Protein AF-A0A534WL06-F1 (afdb_monomer_lite)

Structure (mmCIF, N/CA/C/O backbone):
data_AF-A0A534WL06-F1
#
_entry.id   AF-A0A534WL06-F1
#
loop_
_atom_site.group_PDB
_atom_site.id
_atom_site.type_symbol
_atom_site.label_atom_id
_atom_site.label_alt_id
_atom_site.label_comp_id
_atom_site.label_asym_id
_atom_site.label_entity_id
_atom_site.label_seq_id
_atom_site.pdbx_PDB_ins_code
_atom_site.Cartn_x
_atom_site.Cartn_y
_atom_site.Cartn_z
_atom_site.occupancy
_atom_site.B_iso_or_equiv
_atom_site.auth_seq_id
_atom_site.auth_comp_id
_atom_site.auth_asym_id
_atom_site.auth_atom_id
_atom_site.pdbx_PDB_model_num
ATOM 1 N N . MET A 1 1 ? 38.403 -18.644 -13.022 1.00 64.75 1 MET A N 1
ATOM 2 C CA . MET A 1 1 ? 36.922 -18.558 -13.072 1.00 64.75 1 MET A CA 1
ATOM 3 C C . MET A 1 1 ? 36.480 -19.440 -14.233 1.00 64.75 1 MET A C 1
ATOM 5 O O . MET A 1 1 ? 37.267 -19.556 -15.158 1.00 64.75 1 MET A O 1
ATOM 9 N N . LYS A 1 2 ? 35.336 -20.133 -14.184 1.00 84.38 2 LYS A N 1
ATOM 10 C CA . LYS A 1 2 ? 34.900 -20.956 -15.331 1.00 84.38 2 LYS A CA 1
ATOM 11 C C . LYS A 1 2 ? 34.473 -20.021 -16.467 1.00 84.38 2 LYS A C 1
ATOM 13 O O . LYS A 1 2 ? 33.622 -19.168 -16.218 1.00 84.38 2 LYS A O 1
ATOM 18 N N . ASP A 1 3 ? 35.049 -20.169 -17.655 1.00 91.31 3 ASP A N 1
ATOM 19 C CA . ASP A 1 3 ? 34.783 -19.282 -18.800 1.00 91.31 3 ASP A CA 1
ATOM 20 C C . ASP A 1 3 ? 33.294 -19.258 -19.179 1.00 91.31 3 ASP A C 1
ATOM 22 O O . ASP A 1 3 ? 32.740 -18.199 -19.475 1.00 91.31 3 ASP A O 1
ATOM 26 N N . ASP A 1 4 ? 32.610 -20.392 -19.025 1.00 93.31 4 ASP A N 1
ATOM 27 C CA . ASP A 1 4 ? 31.168 -20.517 -19.259 1.00 93.31 4 ASP A CA 1
ATOM 28 C C . ASP A 1 4 ? 30.337 -19.608 -18.343 1.00 93.31 4 ASP A C 1
ATOM 30 O O . ASP A 1 4 ? 29.406 -18.939 -18.790 1.00 93.31 4 ASP A O 1
ATOM 34 N N . LEU A 1 5 ? 30.704 -19.523 -17.058 1.00 93.56 5 LEU A N 1
ATOM 35 C CA . LEU A 1 5 ? 30.004 -18.667 -16.096 1.00 93.56 5 LEU A CA 1
ATOM 36 C C . LEU A 1 5 ? 30.194 -17.188 -16.448 1.00 93.56 5 LEU A C 1
ATOM 38 O O . LEU A 1 5 ? 29.272 -16.386 -16.314 1.00 93.56 5 LEU A O 1
ATOM 42 N N . PHE A 1 6 ? 31.392 -16.816 -16.902 1.00 95.25 6 PHE A N 1
ATOM 43 C CA . PHE A 1 6 ? 31.659 -15.451 -17.342 1.00 95.25 6 PHE A CA 1
ATOM 44 C C . PHE A 1 6 ? 30.823 -15.090 -18.577 1.00 95.25 6 PHE A C 1
ATOM 46 O O . PHE A 1 6 ? 30.230 -14.009 -18.620 1.00 95.25 6 PHE A O 1
ATOM 53 N N . ALA A 1 7 ? 30.721 -16.004 -19.546 1.00 96.50 7 ALA A N 1
ATOM 54 C CA . ALA A 1 7 ? 29.898 -15.816 -20.734 1.00 96.50 7 ALA A CA 1
ATOM 55 C C . ALA A 1 7 ? 28.407 -15.645 -20.386 1.00 96.50 7 ALA A C 1
ATOM 57 O O . ALA A 1 7 ? 27.763 -14.723 -20.891 1.00 96.50 7 ALA A O 1
ATOM 58 N N . GLU A 1 8 ? 27.872 -16.465 -19.476 1.00 96.12 8 GLU A N 1
ATOM 59 C CA . GLU A 1 8 ? 26.478 -16.381 -19.018 1.00 96.12 8 GLU A CA 1
ATOM 60 C C . GLU A 1 8 ? 26.173 -15.052 -18.302 1.00 96.12 8 GLU A C 1
ATOM 62 O O . GLU A 1 8 ? 25.141 -14.410 -18.542 1.00 96.12 8 GLU A O 1
ATOM 67 N N . LEU A 1 9 ? 27.095 -14.593 -17.452 1.00 95.88 9 LEU A N 1
ATOM 68 C CA . LEU A 1 9 ? 26.965 -13.315 -16.755 1.00 95.88 9 LEU A CA 1
ATOM 69 C C . LEU A 1 9 ? 27.022 -12.132 -17.727 1.00 95.88 9 LEU A C 1
ATOM 71 O O . LEU A 1 9 ? 26.187 -11.226 -17.645 1.00 95.88 9 LEU A O 1
ATOM 75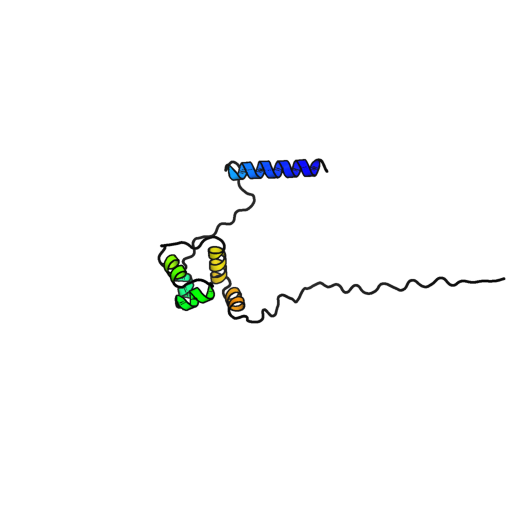 N N . LEU A 1 10 ? 27.971 -12.143 -18.668 1.00 96.69 10 LEU A N 1
ATOM 76 C CA . LEU A 1 10 ? 28.098 -11.096 -19.680 1.00 96.69 10 LEU A CA 1
ATOM 77 C C . LEU A 1 10 ? 26.835 -11.004 -20.542 1.00 96.69 10 LEU A C 1
ATOM 79 O O . LEU A 1 10 ? 26.360 -9.904 -20.843 1.00 96.69 10 LEU A O 1
ATOM 83 N N . GLU A 1 11 ? 26.265 -12.152 -20.898 1.00 96.00 11 GLU A N 1
ATOM 84 C CA . GLU A 1 11 ? 25.010 -12.220 -21.632 1.00 96.00 11 GLU A CA 1
ATOM 85 C C . GLU A 1 11 ? 23.849 -11.643 -20.808 1.00 96.00 11 GLU A C 1
ATOM 87 O O . GLU A 1 11 ? 23.124 -10.771 -21.289 1.00 96.00 11 GLU A O 1
ATOM 92 N N . SER A 1 12 ? 23.728 -12.004 -19.530 1.00 93.69 12 SER A N 1
ATOM 93 C CA . SER A 1 12 ? 22.701 -11.451 -18.632 1.00 93.69 12 SER A CA 1
ATOM 94 C C . SER A 1 12 ? 22.775 -9.922 -18.507 1.00 93.69 12 SER A C 1
ATOM 96 O O . SER A 1 12 ? 21.747 -9.239 -18.556 1.00 93.69 12 SER A O 1
ATOM 98 N N . VAL A 1 13 ? 23.981 -9.349 -18.418 1.00 96.69 13 VAL A N 1
ATOM 99 C CA . VAL A 1 13 ? 24.181 -7.888 -18.366 1.00 96.69 13 VAL A CA 1
ATOM 100 C C . VAL A 1 13 ? 23.759 -7.219 -19.677 1.00 96.69 13 VAL A C 1
ATOM 102 O O . VAL A 1 13 ? 23.054 -6.204 -19.660 1.00 96.69 13 VAL A O 1
ATOM 105 N N . ARG A 1 14 ? 24.131 -7.791 -20.831 1.00 96.56 14 ARG A N 1
ATOM 106 C CA . ARG A 1 14 ? 23.717 -7.285 -22.154 1.00 96.56 14 ARG A CA 1
ATOM 107 C C . ARG A 1 14 ? 22.201 -7.299 -22.306 1.00 96.56 14 ARG A C 1
ATOM 109 O O . ARG A 1 14 ? 21.614 -6.311 -22.759 1.00 96.56 14 ARG A O 1
ATOM 116 N N . GLN A 1 15 ? 21.573 -8.389 -21.877 1.00 95.56 15 GLN A N 1
ATOM 117 C CA . GLN A 1 15 ? 20.127 -8.548 -21.860 1.00 95.56 15 GLN A CA 1
ATOM 118 C C . GLN A 1 15 ? 19.452 -7.508 -20.960 1.00 95.56 15 GLN A C 1
ATOM 120 O O . GLN A 1 15 ? 18.498 -6.863 -21.400 1.00 95.56 15 GLN A O 1
ATOM 125 N N . GLY A 1 16 ? 19.978 -7.278 -19.753 1.00 93.50 16 GLY A N 1
ATOM 126 C CA . GLY A 1 16 ? 19.509 -6.228 -18.846 1.00 93.50 16 GLY A CA 1
ATOM 127 C C . GLY A 1 16 ? 19.588 -4.835 -19.477 1.00 93.50 16 GLY A C 1
ATOM 128 O O . GLY A 1 16 ? 18.606 -4.093 -19.480 1.00 93.50 16 GLY A O 1
ATOM 129 N N . GLY A 1 17 ? 20.712 -4.504 -20.117 1.00 96.06 17 GLY A N 1
ATOM 130 C CA . GLY A 1 17 ? 20.869 -3.236 -20.832 1.00 96.06 17 GLY A CA 1
ATOM 131 C C . GLY A 1 17 ? 19.892 -3.072 -22.004 1.00 96.06 17 GLY A C 1
ATOM 132 O O . GLY A 1 17 ? 19.381 -1.977 -22.239 1.00 96.06 17 GLY A O 1
ATOM 133 N N . ALA A 1 18 ? 19.603 -4.145 -22.745 1.00 96.56 18 ALA A N 1
ATOM 134 C CA . ALA A 1 18 ? 18.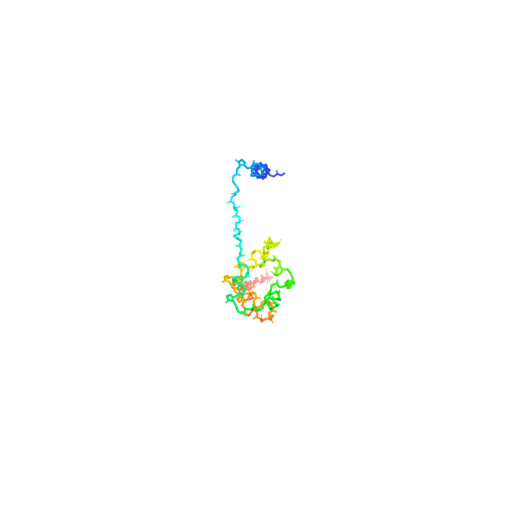608 -4.122 -23.817 1.00 96.56 18 ALA A CA 1
ATOM 135 C C . ALA A 1 18 ? 17.181 -3.908 -23.285 1.00 96.56 18 ALA A C 1
ATOM 137 O O . ALA A 1 18 ? 16.411 -3.184 -23.918 1.00 96.56 18 ALA A O 1
ATOM 138 N N . ILE A 1 19 ? 16.853 -4.480 -22.121 1.00 94.94 19 ILE A N 1
ATOM 139 C CA . ILE A 1 19 ? 15.568 -4.277 -21.437 1.00 94.94 19 ILE A CA 1
ATOM 140 C C . ILE A 1 19 ? 15.413 -2.822 -20.988 1.00 94.94 19 ILE A C 1
ATOM 142 O O . ILE A 1 19 ? 14.411 -2.194 -21.318 1.00 94.94 19 ILE A O 1
ATOM 146 N N . LEU A 1 20 ? 16.418 -2.254 -20.312 1.00 92.00 20 LEU A N 1
ATOM 147 C CA . LEU A 1 20 ? 16.375 -0.862 -19.839 1.00 92.00 20 LEU A CA 1
ATOM 148 C C . LEU A 1 20 ? 16.216 0.150 -20.985 1.00 92.00 20 LEU A C 1
ATOM 150 O O . LEU A 1 20 ? 15.549 1.164 -20.825 1.00 92.00 20 LEU A O 1
ATOM 154 N N . ARG A 1 21 ? 16.788 -0.142 -22.161 1.00 95.31 21 ARG A N 1
ATOM 155 C CA . ARG A 1 21 ? 16.649 0.685 -23.374 1.00 95.31 21 ARG A CA 1
ATOM 156 C C . ARG A 1 21 ? 15.374 0.406 -24.182 1.00 95.31 21 ARG A C 1
ATOM 158 O O . ARG A 1 21 ? 15.246 0.926 -25.285 1.00 95.31 21 ARG A O 1
ATOM 165 N N . GLY A 1 22 ? 14.485 -0.469 -23.710 1.00 93.25 22 GLY A N 1
ATOM 166 C CA . GLY A 1 22 ? 13.258 -0.845 -24.422 1.00 93.25 22 GLY A CA 1
ATOM 167 C C . GLY A 1 22 ? 13.473 -1.667 -25.702 1.00 93.25 22 GLY A C 1
ATOM 168 O O . GLY A 1 22 ? 12.526 -1.889 -26.449 1.00 93.25 22 GLY A O 1
ATOM 169 N N . LYS A 1 23 ? 14.697 -2.149 -25.964 1.00 95.75 23 LYS A N 1
ATOM 170 C CA . LYS A 1 23 ? 15.046 -2.958 -27.150 1.00 95.75 23 LYS A CA 1
ATOM 171 C C . LYS A 1 23 ? 14.710 -4.441 -26.981 1.00 95.75 23 LYS A C 1
ATOM 173 O O . LYS A 1 23 ? 14.726 -5.193 -27.950 1.00 95.75 23 LYS A O 1
ATOM 178 N N . ARG A 1 24 ? 14.433 -4.876 -25.750 1.00 93.44 24 ARG A N 1
ATOM 179 C CA . ARG A 1 24 ? 14.013 -6.239 -25.411 1.00 93.44 24 ARG A CA 1
ATOM 180 C C . ARG A 1 24 ? 12.935 -6.189 -24.334 1.00 93.44 24 ARG A C 1
ATOM 182 O O . ARG A 1 24 ? 13.001 -5.357 -23.435 1.00 93.44 24 ARG A O 1
ATOM 189 N N . ARG A 1 25 ? 11.953 -7.092 -24.396 1.00 91.62 25 ARG A N 1
ATOM 190 C CA . ARG A 1 25 ? 10.959 -7.239 -23.322 1.00 91.62 25 ARG A CA 1
ATOM 191 C C . ARG A 1 25 ? 11.557 -8.024 -22.145 1.00 91.62 25 ARG A C 1
ATOM 193 O O . ARG A 1 25 ? 12.277 -8.993 -22.388 1.00 91.62 25 ARG A O 1
ATOM 200 N N . PRO A 1 26 ? 11.271 -7.638 -20.891 1.00 90.69 26 PRO A N 1
ATOM 201 C CA . PRO A 1 26 ? 11.663 -8.430 -19.733 1.00 90.69 26 PRO A CA 1
ATOM 202 C C . PRO A 1 26 ? 10.968 -9.794 -19.755 1.00 90.69 26 PRO A C 1
ATOM 204 O O . PRO A 1 26 ? 9.843 -9.919 -20.240 1.00 90.69 26 PRO A O 1
ATOM 207 N N . SER A 1 27 ? 11.631 -10.811 -19.203 1.00 88.69 27 SER A N 1
ATOM 208 C CA . SER A 1 27 ? 11.085 -12.172 -19.113 1.00 88.69 27 SER A CA 1
ATOM 209 C C . SER A 1 27 ? 9.826 -12.242 -18.246 1.00 88.69 27 SER A C 1
ATOM 211 O O . SER A 1 27 ? 8.937 -13.047 -18.509 1.00 88.69 27 SER A O 1
ATOM 213 N N . ARG A 1 28 ? 9.733 -11.390 -17.217 1.00 85.50 28 ARG A N 1
ATOM 214 C CA . ARG A 1 28 ? 8.570 -11.253 -16.334 1.00 85.50 28 ARG A CA 1
ATOM 215 C C . ARG A 1 28 ? 8.344 -9.781 -16.014 1.00 85.50 28 ARG A C 1
ATOM 217 O O . ARG A 1 28 ? 9.295 -9.046 -15.759 1.00 85.50 28 ARG A O 1
ATOM 224 N N . ALA A 1 29 ? 7.084 -9.369 -15.998 1.00 81.62 29 ALA A N 1
ATOM 225 C CA . ALA A 1 29 ? 6.663 -8.052 -15.546 1.00 81.62 29 ALA A CA 1
ATOM 226 C C . ALA A 1 29 ? 5.454 -8.211 -14.625 1.00 81.62 29 ALA A C 1
ATOM 228 O O . ALA A 1 29 ? 4.552 -8.994 -14.919 1.00 81.62 29 ALA A O 1
ATOM 229 N N . PHE A 1 30 ? 5.435 -7.460 -13.528 1.00 79.25 30 PHE A N 1
ATOM 230 C CA . PHE A 1 30 ? 4.285 -7.384 -12.634 1.00 79.25 30 PHE A CA 1
ATOM 231 C C . PHE A 1 30 ? 3.552 -6.077 -12.916 1.00 79.25 30 PHE A C 1
ATOM 233 O O . PHE A 1 30 ? 4.156 -5.005 -12.879 1.00 79.25 30 PHE A O 1
ATOM 240 N N . ARG A 1 31 ? 2.262 -6.171 -13.236 1.00 75.44 31 ARG A N 1
ATOM 241 C CA . ARG A 1 31 ? 1.371 -5.018 -13.371 1.00 75.44 31 ARG A CA 1
ATOM 242 C C . ARG A 1 31 ? 0.343 -5.096 -12.256 1.00 75.44 31 ARG A C 1
ATOM 244 O O . ARG A 1 31 ? -0.187 -6.170 -11.988 1.00 75.44 31 ARG A O 1
ATOM 251 N N . PHE A 1 32 ? 0.115 -3.965 -11.609 1.00 75.25 32 PHE A N 1
ATOM 252 C CA . PHE A 1 32 ? -0.897 -3.817 -10.577 1.00 75.25 32 PHE A CA 1
ATOM 253 C C . PHE A 1 32 ? -1.840 -2.725 -11.045 1.00 75.25 32 PHE A C 1
ATOM 255 O O . PHE A 1 32 ? -1.386 -1.599 -11.272 1.00 75.25 32 PHE A O 1
ATOM 262 N N . ASP A 1 33 ? -3.108 -3.083 -11.207 1.00 77.88 33 ASP A N 1
ATOM 263 C CA . ASP A 1 33 ? -4.158 -2.124 -11.519 1.00 77.88 33 ASP A CA 1
ATOM 264 C C . ASP A 1 33 ? -4.341 -1.150 -10.351 1.00 77.88 33 ASP A C 1
ATOM 266 O O . ASP A 1 33 ? -3.914 -1.413 -9.220 1.00 77.88 33 ASP A O 1
ATOM 270 N N . GLU A 1 34 ? -4.921 0.013 -10.635 1.00 80.50 34 GLU A N 1
ATOM 271 C CA . GLU A 1 34 ? -5.239 0.986 -9.596 1.00 80.50 34 GLU A CA 1
ATOM 272 C C . GLU A 1 34 ? -6.475 0.525 -8.821 1.00 80.50 34 GLU A C 1
ATOM 274 O O . GLU A 1 34 ? -7.555 0.450 -9.406 1.00 80.50 34 GLU A O 1
ATOM 279 N N . PRO A 1 35 ? -6.341 0.202 -7.520 1.00 84.88 35 PRO A N 1
ATOM 280 C CA . PRO A 1 35 ? -7.475 -0.256 -6.736 1.00 84.88 35 PRO A CA 1
ATOM 281 C C . PRO A 1 35 ? -8.405 0.916 -6.414 1.00 84.88 35 PRO A C 1
ATOM 283 O O . PRO A 1 35 ? -7.944 1.984 -5.994 1.00 84.88 35 PRO A O 1
ATOM 286 N N . ASP A 1 36 ? -9.715 0.695 -6.517 1.00 92.94 36 ASP A N 1
ATOM 287 C CA . ASP A 1 36 ? -10.697 1.593 -5.912 1.00 92.94 36 ASP A CA 1
ATOM 288 C C . ASP A 1 36 ? -10.714 1.362 -4.397 1.00 92.94 36 ASP A C 1
ATOM 290 O O . ASP A 1 36 ? -11.420 0.510 -3.854 1.00 92.94 36 ASP A O 1
ATOM 294 N N . VAL A 1 37 ? -9.874 2.128 -3.703 1.00 96.00 37 VAL A N 1
ATOM 295 C CA . VAL A 1 37 ? -9.683 2.016 -2.253 1.00 96.00 37 VAL A CA 1
ATOM 296 C C . VAL A 1 37 ? -10.980 2.291 -1.489 1.00 96.00 37 VAL A C 1
ATOM 298 O O . VAL A 1 37 ? -11.217 1.683 -0.445 1.00 96.00 37 VAL A O 1
ATOM 301 N N . ARG A 1 38 ? -11.829 3.191 -2.002 1.00 97.12 38 ARG A N 1
ATOM 302 C CA . ARG A 1 38 ? -13.093 3.535 -1.348 1.00 97.12 38 ARG A CA 1
ATOM 303 C C . ARG A 1 38 ? -14.066 2.372 -1.459 1.00 97.12 38 ARG A C 1
ATOM 305 O O . ARG A 1 38 ? -14.587 1.944 -0.430 1.00 97.12 38 ARG A O 1
ATOM 312 N N . ALA A 1 39 ? -14.267 1.860 -2.672 1.00 96.19 39 ALA A N 1
ATOM 313 C CA . ALA A 1 39 ? -15.155 0.728 -2.907 1.00 96.19 39 ALA A CA 1
ATOM 314 C C . ALA A 1 39 ? -14.710 -0.497 -2.097 1.00 96.19 39 ALA A C 1
ATOM 316 O O . ALA A 1 39 ? -15.535 -1.133 -1.445 1.00 96.19 39 ALA A O 1
ATOM 317 N N . LEU A 1 40 ? -13.399 -0.761 -2.046 1.00 95.50 40 LEU A N 1
ATOM 318 C CA . LEU A 1 40 ? -12.830 -1.841 -1.243 1.00 95.50 40 LEU A CA 1
ATOM 319 C C . LEU A 1 40 ? -13.116 -1.667 0.254 1.00 95.50 40 LEU A C 1
ATOM 321 O O . LEU A 1 40 ? -13.496 -2.613 0.933 1.00 95.50 40 LEU A O 1
ATOM 325 N N . ARG A 1 41 ? -12.948 -0.463 0.808 1.00 96.56 41 ARG A N 1
ATOM 326 C CA . ARG A 1 41 ? -13.290 -0.219 2.216 1.00 96.56 41 ARG A CA 1
ATOM 327 C C . ARG A 1 41 ? -14.783 -0.432 2.473 1.00 96.56 41 ARG A C 1
ATOM 329 O O . ARG A 1 41 ? -15.159 -1.003 3.500 1.00 96.56 41 ARG A O 1
ATOM 336 N N . GLU A 1 42 ? -15.622 0.086 1.583 1.00 96.12 42 GLU A N 1
ATOM 337 C CA . GLU A 1 42 ? -17.079 0.057 1.714 1.00 96.12 42 GLU A CA 1
ATOM 338 C C . GLU A 1 42 ? -17.642 -1.356 1.585 1.00 96.12 42 GLU A C 1
ATOM 340 O O . GLU A 1 42 ? -18.547 -1.699 2.344 1.00 96.12 42 GLU A O 1
ATOM 345 N N . SER A 1 43 ? -17.048 -2.215 0.749 1.00 93.75 43 SER A N 1
ATOM 346 C CA . SER A 1 43 ? -17.432 -3.630 0.660 1.00 93.75 43 SER A CA 1
ATOM 347 C C . SER A 1 43 ? -17.228 -4.386 1.976 1.00 93.75 43 SER A C 1
ATOM 349 O O . SER A 1 43 ? -17.924 -5.363 2.236 1.00 93.75 43 SER A O 1
ATOM 351 N N . TYR A 1 44 ? -16.312 -3.922 2.833 1.00 89.19 44 TYR A N 1
ATOM 352 C CA . TYR A 1 44 ? -16.103 -4.460 4.181 1.00 89.19 44 TYR A CA 1
ATOM 353 C C . TYR A 1 44 ? -16.911 -3.741 5.272 1.00 89.19 44 TYR A C 1
ATOM 355 O O . TYR A 1 44 ? -16.784 -4.081 6.448 1.00 89.19 44 TYR A O 1
ATOM 363 N N . GLY A 1 45 ? -17.719 -2.731 4.930 1.00 93.06 45 GLY A N 1
ATOM 364 C CA . GLY A 1 45 ? -18.520 -1.977 5.900 1.00 93.06 45 GLY A CA 1
ATOM 365 C C . GLY A 1 45 ? -17.685 -1.226 6.945 1.00 93.06 45 GLY A C 1
ATOM 366 O O . GLY A 1 45 ? -18.163 -0.932 8.043 1.00 93.06 45 GLY A O 1
ATOM 367 N N . LEU A 1 46 ? -16.415 -0.934 6.642 1.00 94.00 46 LEU A N 1
ATOM 368 C CA . LEU A 1 46 ? -15.498 -0.305 7.586 1.00 94.00 46 LEU A CA 1
ATOM 369 C C . LEU A 1 46 ? -15.513 1.220 7.461 1.00 94.00 46 LEU A C 1
ATOM 371 O O . LEU A 1 46 ? -15.542 1.801 6.372 1.00 94.00 46 LEU A O 1
ATOM 375 N N . SER A 1 47 ? -15.415 1.891 8.610 1.00 97.38 47 SER A N 1
ATOM 376 C CA . SER A 1 47 ? -15.114 3.321 8.637 1.00 97.38 47 SER A CA 1
ATOM 377 C C . SER A 1 47 ? -13.681 3.571 8.161 1.00 97.38 47 SER A C 1
ATOM 379 O O . SER A 1 47 ? -12.819 2.693 8.254 1.00 97.38 47 SER A O 1
ATOM 381 N N . GLN A 1 48 ? -13.395 4.794 7.702 1.00 97.75 48 GLN A N 1
ATOM 382 C CA . GLN A 1 48 ? -12.036 5.182 7.304 1.00 97.75 48 GLN A CA 1
ATOM 383 C C . GLN A 1 48 ? -11.011 4.923 8.417 1.00 97.75 48 GLN A C 1
ATOM 385 O O . GLN A 1 48 ? -9.924 4.430 8.145 1.00 97.75 48 GLN A O 1
ATOM 390 N N . ALA A 1 49 ? -11.360 5.195 9.678 1.00 97.25 49 ALA A N 1
ATOM 391 C CA . ALA A 1 49 ? -10.459 4.958 10.805 1.00 97.25 49 ALA A CA 1
ATOM 392 C C . ALA A 1 49 ? -10.138 3.465 10.994 1.00 97.25 49 ALA A C 1
ATOM 394 O O . ALA A 1 49 ? -8.974 3.109 11.157 1.00 97.25 49 ALA A O 1
ATOM 395 N N . LYS A 1 50 ? -11.150 2.588 10.918 1.00 94.56 50 LYS A N 1
ATOM 396 C CA . LYS A 1 50 ? -10.959 1.135 11.064 1.00 94.56 50 LYS A CA 1
ATOM 397 C C . LYS A 1 50 ? -10.153 0.547 9.907 1.00 94.56 50 LYS A C 1
ATOM 399 O O . LYS A 1 50 ? -9.253 -0.252 10.136 1.00 94.56 50 LYS A O 1
ATOM 404 N N . PHE A 1 51 ? -10.441 0.968 8.677 1.00 96.12 51 PHE A N 1
ATOM 405 C CA . PHE A 1 51 ? -9.706 0.494 7.504 1.00 96.12 51 PHE A CA 1
ATOM 406 C C . PHE A 1 51 ? -8.261 1.008 7.479 1.00 96.12 51 PHE A C 1
ATOM 408 O O . PHE A 1 51 ? -7.345 0.267 7.142 1.00 96.12 51 PHE A O 1
ATOM 415 N N . ALA A 1 52 ? -8.030 2.254 7.898 1.00 96.12 52 ALA A N 1
ATOM 416 C CA . ALA A 1 52 ? -6.682 2.793 8.041 1.00 96.12 52 ALA A CA 1
ATOM 417 C C . ALA A 1 52 ? -5.868 2.012 9.088 1.00 96.12 52 ALA A C 1
ATOM 419 O O . ALA A 1 52 ? -4.714 1.682 8.829 1.00 96.12 52 ALA A O 1
ATOM 420 N N . ALA A 1 53 ? -6.489 1.644 10.215 1.00 92.94 53 ALA A N 1
ATOM 421 C CA . ALA A 1 53 ? -5.864 0.793 11.225 1.00 92.94 53 ALA A CA 1
ATOM 422 C C . ALA A 1 53 ? -5.535 -0.610 10.684 1.00 92.94 53 ALA A C 1
ATOM 424 O O . ALA A 1 53 ? -4.414 -1.073 10.871 1.00 92.94 53 ALA A O 1
ATOM 425 N N . LEU A 1 54 ? -6.462 -1.243 9.949 1.00 92.19 54 LEU A N 1
ATOM 426 C CA . LEU A 1 54 ? -6.233 -2.531 9.272 1.00 92.19 54 LEU A CA 1
ATOM 427 C C . LEU A 1 54 ? -5.024 -2.476 8.325 1.00 92.19 54 LEU A C 1
ATOM 429 O O . LEU A 1 54 ? -4.226 -3.404 8.269 1.00 92.19 54 LEU A O 1
ATOM 433 N N . MET A 1 55 ? -4.888 -1.374 7.590 1.00 93.44 55 MET A N 1
ATOM 434 C CA . MET A 1 55 ? -3.808 -1.159 6.626 1.00 93.44 55 MET A CA 1
ATOM 435 C C . MET A 1 55 ? -2.509 -0.632 7.257 1.00 93.44 55 MET A C 1
ATOM 437 O O . MET A 1 55 ? -1.522 -0.466 6.541 1.00 93.44 55 MET A O 1
ATOM 441 N N . GLY A 1 56 ? -2.492 -0.327 8.559 1.00 92.56 56 GLY A N 1
ATOM 442 C CA . GLY A 1 56 ? -1.328 0.248 9.239 1.00 92.56 56 GLY A CA 1
ATOM 443 C C . GLY A 1 56 ? -0.944 1.653 8.753 1.00 92.56 56 GLY A C 1
ATOM 444 O O . GLY A 1 56 ? 0.234 2.002 8.745 1.00 92.56 56 GLY A O 1
ATOM 445 N N . ILE A 1 57 ? -1.916 2.463 8.319 1.00 96.31 57 ILE A N 1
ATOM 446 C CA . ILE A 1 57 ? -1.703 3.828 7.806 1.00 96.31 57 ILE A CA 1
ATOM 447 C C . ILE A 1 57 ? -2.544 4.857 8.568 1.00 96.31 57 ILE A C 1
ATOM 449 O O . ILE A 1 57 ? -3.482 4.522 9.286 1.00 96.31 57 ILE A O 1
ATOM 453 N N . SER A 1 58 ? -2.248 6.148 8.385 1.00 98.00 58 SER A N 1
ATOM 454 C CA . SER A 1 58 ? -3.081 7.206 8.967 1.00 98.00 58 SER A CA 1
ATOM 455 C C . SER A 1 58 ? -4.425 7.351 8.224 1.00 98.00 58 SER A C 1
ATOM 457 O O . SER A 1 58 ? -4.473 7.175 6.999 1.00 98.00 58 SER A O 1
ATOM 459 N N . PRO A 1 59 ? -5.513 7.777 8.901 1.00 98.19 59 PRO A N 1
ATOM 460 C CA . PRO A 1 59 ? -6.772 8.116 8.231 1.00 98.19 59 PRO A CA 1
ATOM 461 C C . PRO A 1 59 ? -6.616 9.213 7.167 1.00 98.19 59 PRO A C 1
ATOM 463 O O . PRO A 1 59 ? -7.346 9.229 6.178 1.00 98.19 59 PRO A O 1
ATOM 466 N N . GLY A 1 60 ? -5.650 10.123 7.344 1.00 98.38 60 GLY A N 1
ATOM 467 C CA . GLY A 1 60 ? -5.313 11.149 6.356 1.00 98.38 60 GLY A CA 1
ATOM 468 C C . GLY A 1 60 ? -4.721 10.559 5.074 1.00 98.38 60 GLY A C 1
ATOM 469 O O . GLY A 1 60 ? -5.088 10.981 3.979 1.00 98.38 60 GLY A O 1
ATOM 470 N N . THR A 1 61 ? -3.862 9.542 5.191 1.00 97.88 61 THR A N 1
ATOM 471 C CA . THR A 1 61 ? -3.328 8.797 4.040 1.00 97.88 61 THR A CA 1
ATOM 472 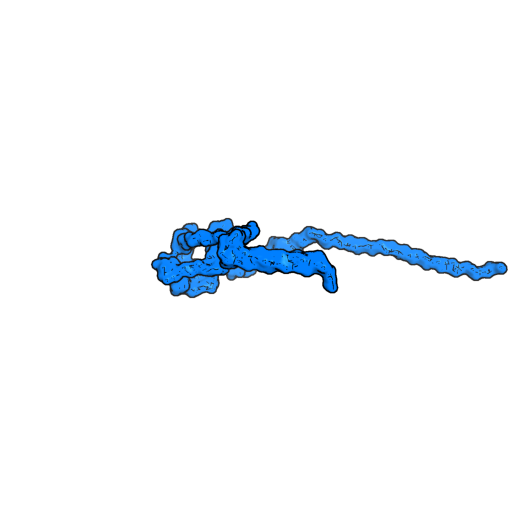C C . THR A 1 61 ? -4.452 8.115 3.268 1.00 97.88 61 THR A C 1
ATOM 474 O O . THR A 1 61 ? -4.559 8.317 2.059 1.00 97.88 61 THR A O 1
ATOM 477 N N . LEU A 1 62 ? -5.332 7.389 3.966 1.00 97.94 62 LEU A N 1
ATOM 478 C CA . LEU A 1 62 ? -6.484 6.733 3.346 1.00 97.94 62 LEU A CA 1
ATOM 479 C C . LEU A 1 62 ? -7.400 7.742 2.638 1.00 97.94 62 LEU A C 1
ATOM 481 O O . LEU A 1 62 ? -7.771 7.542 1.486 1.00 97.94 62 LEU A O 1
ATOM 485 N N . ARG A 1 63 ? -7.706 8.871 3.288 1.00 98.31 63 ARG A N 1
ATOM 486 C CA . ARG A 1 63 ? -8.517 9.946 2.699 1.00 98.31 63 ARG A CA 1
ATOM 487 C C . ARG A 1 63 ? -7.886 10.520 1.431 1.00 98.31 63 ARG A C 1
ATOM 489 O O . ARG A 1 63 ? -8.600 10.764 0.465 1.00 98.31 63 ARG A O 1
ATOM 496 N N . ASN A 1 64 ? -6.568 10.725 1.415 1.00 98.00 64 ASN A N 1
ATOM 497 C CA . ASN A 1 64 ? -5.865 11.199 0.222 1.00 98.00 64 ASN A CA 1
ATOM 498 C C . ASN A 1 64 ? -5.970 10.206 -0.944 1.00 98.00 64 ASN A C 1
ATOM 500 O O . ASN A 1 64 ? -6.074 10.650 -2.087 1.00 98.00 64 ASN A O 1
ATOM 504 N N . TRP A 1 65 ? -5.967 8.897 -0.664 1.00 97.06 65 TRP A N 1
ATOM 505 C CA . TRP A 1 65 ? -6.188 7.856 -1.672 1.00 97.06 65 TRP A CA 1
ATOM 506 C C . TRP A 1 65 ? -7.632 7.841 -2.178 1.00 97.06 65 TRP A C 1
ATOM 508 O O . TRP A 1 65 ? -7.853 7.938 -3.379 1.00 97.06 65 TRP A O 1
ATOM 518 N N . GLU A 1 66 ? -8.621 7.823 -1.281 1.00 97.00 66 GLU A N 1
ATOM 519 C CA . GLU A 1 66 ? -10.052 7.800 -1.642 1.00 97.00 66 GLU A CA 1
ATOM 520 C C . GLU A 1 66 ? -10.552 9.074 -2.344 1.00 97.00 66 GLU A C 1
ATOM 522 O O . GLU A 1 66 ? -11.663 9.096 -2.878 1.00 97.00 66 GLU A O 1
ATOM 527 N N . GLN A 1 67 ? -9.779 10.161 -2.287 1.00 96.81 67 GLN A N 1
ATOM 528 C CA . GLN A 1 67 ? -10.041 11.417 -2.997 1.00 96.81 67 GLN A CA 1
ATOM 529 C C . GLN A 1 67 ? -9.188 11.576 -4.265 1.00 96.81 67 GLN A C 1
ATOM 531 O O . GLN A 1 67 ? -9.291 12.599 -4.935 1.00 96.81 67 GLN A O 1
ATOM 536 N N . GLY A 1 68 ? -8.294 10.628 -4.562 1.00 95.00 68 GLY A N 1
ATOM 537 C CA . GLY A 1 68 ? -7.388 10.700 -5.709 1.00 95.00 68 GLY A CA 1
ATOM 538 C C . GLY A 1 68 ? -6.292 11.769 -5.607 1.00 95.00 68 GLY A C 1
ATOM 539 O O . GLY A 1 68 ? -5.572 11.988 -6.578 1.00 95.00 68 GLY A O 1
ATOM 540 N N . ARG A 1 69 ? -6.115 12.422 -4.446 1.00 95.88 69 ARG A N 1
ATOM 541 C CA . ARG A 1 69 ? -5.033 13.403 -4.219 1.00 95.88 69 ARG A CA 1
ATOM 542 C C . ARG A 1 69 ? -3.658 12.746 -4.257 1.00 95.88 69 ARG A C 1
ATOM 544 O O . ARG A 1 69 ? -2.686 13.371 -4.670 1.00 95.88 69 ARG A O 1
ATOM 551 N N . ARG A 1 70 ? -3.577 11.500 -3.782 1.00 95.38 70 ARG A N 1
ATOM 552 C CA . ARG A 1 70 ? -2.410 10.615 -3.892 1.00 95.38 70 ARG A CA 1
ATOM 553 C C . ARG A 1 70 ? -2.875 9.234 -4.317 1.00 95.38 70 ARG A C 1
ATOM 555 O O . ARG A 1 70 ? -4.024 8.878 -4.083 1.00 95.38 70 ARG A O 1
ATOM 562 N N . ARG A 1 71 ? -1.971 8.439 -4.879 1.00 93.25 71 ARG A N 1
ATOM 563 C CA . ARG A 1 71 ? -2.240 7.044 -5.236 1.00 93.25 71 ARG A CA 1
ATOM 564 C C . ARG A 1 71 ? -1.448 6.110 -4.317 1.00 93.25 71 ARG A C 1
ATOM 566 O O . ARG A 1 71 ? -0.364 6.494 -3.873 1.00 93.25 71 ARG A O 1
ATOM 573 N N . PRO A 1 72 ? -1.963 4.913 -3.994 1.00 94.56 72 PRO A N 1
ATOM 574 C CA . PRO A 1 72 ? -1.151 3.885 -3.361 1.00 94.56 72 PRO A CA 1
ATOM 575 C C . PRO A 1 72 ? -0.042 3.451 -4.327 1.00 94.56 72 PRO A C 1
ATOM 577 O O . PRO A 1 72 ? -0.265 3.320 -5.533 1.00 94.56 72 PRO A O 1
ATOM 580 N N . GLU A 1 73 ? 1.158 3.214 -3.808 1.00 91.50 73 GLU A N 1
ATOM 581 C CA . GLU A 1 73 ? 2.336 2.839 -4.596 1.00 91.50 73 GLU A CA 1
ATOM 582 C C . GLU A 1 73 ? 3.058 1.640 -3.979 1.00 91.50 73 GLU A C 1
ATOM 584 O O . GLU A 1 73 ? 2.882 1.327 -2.799 1.00 91.50 73 GLU A O 1
ATOM 589 N N . GLY A 1 74 ? 3.862 0.954 -4.796 1.00 89.38 74 GLY A N 1
ATOM 590 C CA . GLY A 1 74 ? 4.709 -0.152 -4.356 1.00 89.38 74 GLY A CA 1
ATOM 591 C C . GLY A 1 74 ? 3.937 -1.232 -3.594 1.00 89.38 74 GLY A C 1
ATOM 592 O O . GLY A 1 74 ? 2.956 -1.788 -4.094 1.00 89.38 74 GLY A O 1
ATOM 593 N N . SER A 1 75 ? 4.378 -1.512 -2.367 1.00 92.31 75 SER A N 1
ATOM 594 C CA . SER A 1 75 ? 3.784 -2.523 -1.486 1.00 92.31 75 SER A CA 1
ATOM 595 C C . SER A 1 75 ? 2.329 -2.233 -1.115 1.00 92.31 75 SER A C 1
ATOM 597 O O . SER A 1 75 ? 1.569 -3.178 -0.917 1.00 92.31 75 SER A O 1
ATOM 599 N N . ALA A 1 76 ? 1.902 -0.965 -1.083 1.00 93.69 76 ALA A N 1
ATOM 600 C CA . ALA A 1 76 ? 0.526 -0.617 -0.737 1.00 93.69 76 ALA A CA 1
ATOM 601 C C . ALA A 1 76 ? -0.480 -1.168 -1.759 1.00 93.69 76 ALA A C 1
ATOM 603 O O . ALA A 1 76 ? -1.522 -1.680 -1.359 1.00 93.69 76 ALA A O 1
ATOM 604 N N . ARG A 1 77 ? -0.165 -1.141 -3.066 1.00 93.12 77 ARG A N 1
ATOM 605 C CA . ARG A 1 77 ? -1.039 -1.741 -4.098 1.00 93.12 77 ARG A CA 1
ATOM 606 C C . ARG A 1 77 ? -1.141 -3.249 -3.943 1.00 93.12 77 ARG A C 1
ATOM 608 O O . ARG A 1 77 ? -2.223 -3.809 -4.082 1.00 93.12 77 ARG A O 1
ATOM 615 N N . VAL A 1 78 ? -0.017 -3.894 -3.638 1.00 92.25 78 VAL A N 1
ATOM 616 C CA . VAL A 1 78 ? 0.015 -5.338 -3.398 1.00 92.25 78 VAL A CA 1
ATOM 617 C C . VAL A 1 78 ? -0.863 -5.677 -2.200 1.00 92.25 78 VAL A C 1
ATOM 619 O O . VAL A 1 78 ? -1.735 -6.529 -2.322 1.00 92.25 78 VAL A O 1
ATOM 622 N N . LEU A 1 79 ? -0.689 -4.973 -1.077 1.00 93.06 79 LEU A N 1
ATOM 623 C CA . LEU A 1 79 ? -1.461 -5.216 0.138 1.00 93.06 79 LEU A CA 1
ATOM 624 C C . LEU A 1 79 ? -2.956 -4.948 -0.060 1.00 93.06 79 LEU A C 1
ATOM 626 O O . LEU A 1 79 ? -3.764 -5.752 0.386 1.00 93.06 79 LEU A O 1
ATOM 630 N N . LEU A 1 80 ? -3.337 -3.890 -0.781 1.00 94.06 80 LEU A N 1
ATOM 631 C CA . LEU A 1 80 ? -4.737 -3.646 -1.150 1.00 94.06 80 LEU A CA 1
ATOM 632 C C . LEU A 1 80 ? -5.313 -4.811 -1.968 1.00 94.06 80 LEU A C 1
ATOM 634 O O . LEU A 1 80 ? -6.405 -5.283 -1.671 1.00 94.06 80 LEU A O 1
ATOM 638 N N . GLY A 1 81 ? -4.546 -5.348 -2.922 1.00 92.25 81 GLY A N 1
ATOM 639 C CA . GLY A 1 81 ? -4.941 -6.540 -3.676 1.00 92.25 81 GLY A CA 1
ATOM 640 C C . GLY A 1 81 ? -5.006 -7.823 -2.835 1.00 92.25 81 GLY A C 1
ATOM 641 O O . GLY A 1 81 ? -5.749 -8.740 -3.187 1.00 92.25 81 GLY A O 1
ATOM 642 N N . VAL A 1 82 ? -4.245 -7.906 -1.737 1.00 92.38 82 VAL A N 1
ATOM 643 C CA . VAL A 1 82 ? -4.358 -8.987 -0.743 1.00 92.38 82 VAL A CA 1
ATOM 644 C C . VAL A 1 82 ? -5.611 -8.798 0.105 1.00 92.38 82 VAL A C 1
ATOM 646 O O . VAL A 1 82 ? -6.326 -9.767 0.309 1.00 92.38 82 VAL A O 1
ATOM 649 N N . VAL A 1 83 ? -5.928 -7.579 0.549 1.00 92.06 83 VAL A N 1
ATOM 650 C CA . VAL A 1 83 ? -7.177 -7.286 1.275 1.00 92.06 83 VAL A CA 1
ATOM 651 C C . VAL A 1 83 ? -8.396 -7.601 0.413 1.00 92.06 83 VAL A C 1
ATOM 653 O O . VAL A 1 83 ? -9.367 -8.156 0.911 1.00 92.06 83 VAL A O 1
ATOM 656 N N . GLU A 1 84 ? -8.349 -7.295 -0.879 1.00 91.75 84 GLU A N 1
ATOM 657 C CA . GLU A 1 84 ? -9.428 -7.596 -1.820 1.00 91.75 84 GLU A CA 1
ATOM 658 C C . GLU A 1 84 ? -9.659 -9.103 -1.996 1.00 91.75 84 GLU A C 1
ATOM 660 O O . GLU A 1 84 ? -10.794 -9.564 -1.937 1.00 91.75 84 GLU A O 1
ATOM 665 N N . ARG A 1 85 ? -8.591 -9.891 -2.178 1.00 90.44 85 ARG A N 1
ATOM 666 C CA . ARG A 1 85 ? -8.701 -11.327 -2.503 1.00 90.44 85 ARG A CA 1
ATOM 667 C C . ARG A 1 85 ? -8.670 -12.259 -1.291 1.00 90.44 85 ARG A C 1
ATOM 669 O O . ARG A 1 85 ? -9.247 -13.342 -1.327 1.00 90.44 85 ARG A O 1
ATOM 676 N N . HIS A 1 86 ? -7.964 -11.867 -0.237 1.00 91.31 86 HIS A N 1
ATOM 677 C CA . HIS A 1 86 ? -7.628 -12.688 0.929 1.00 91.31 86 HIS A CA 1
ATOM 678 C C . HIS A 1 86 ? -7.672 -11.870 2.240 1.00 91.31 86 HIS A C 1
ATOM 680 O O . HIS A 1 86 ? -6.672 -11.800 2.959 1.00 91.31 86 HIS A O 1
ATOM 686 N N . PRO A 1 87 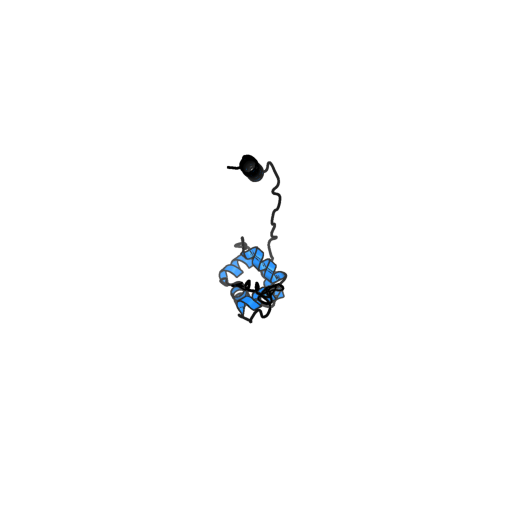? -8.821 -11.272 2.605 1.00 87.38 87 PRO A N 1
ATOM 687 C CA . PRO A 1 87 ? -8.930 -10.380 3.767 1.00 87.38 87 PRO A CA 1
ATOM 688 C C . PRO A 1 87 ? -8.550 -11.038 5.099 1.00 87.38 87 PRO A C 1
ATOM 690 O O . PRO A 1 87 ? -7.959 -10.386 5.958 1.00 87.38 87 PRO A O 1
ATOM 693 N N . GLN A 1 88 ? -8.843 -12.333 5.264 1.00 88.12 88 GLN A N 1
ATOM 694 C CA . GLN A 1 88 ? -8.538 -13.069 6.497 1.00 88.12 88 GLN A CA 1
ATOM 695 C C . GLN A 1 88 ? -7.037 -13.101 6.797 1.00 88.12 88 GLN A C 1
ATOM 697 O O . GLN A 1 88 ? -6.647 -12.909 7.939 1.00 88.12 88 GLN A O 1
ATOM 702 N N . ALA A 1 89 ? -6.184 -13.203 5.770 1.00 89.81 89 ALA A N 1
ATOM 703 C CA . ALA A 1 89 ? -4.735 -13.199 5.961 1.00 89.81 89 ALA A CA 1
ATOM 704 C C . ALA A 1 89 ? -4.227 -11.885 6.580 1.00 89.81 89 ALA A C 1
ATOM 706 O O . ALA A 1 89 ? -3.255 -11.885 7.329 1.00 89.81 89 ALA A O 1
ATOM 707 N N . VAL A 1 90 ? -4.881 -10.760 6.277 1.00 89.38 90 VAL A N 1
ATOM 708 C CA . VAL A 1 90 ? -4.533 -9.457 6.862 1.00 89.38 90 VAL A CA 1
ATOM 709 C C . VAL A 1 90 ? -5.099 -9.338 8.274 1.00 89.38 90 VAL A C 1
ATOM 711 O O . VAL A 1 90 ? -4.406 -8.870 9.175 1.00 89.38 90 VAL A O 1
ATOM 714 N N . LEU A 1 91 ? -6.333 -9.799 8.487 1.00 86.81 91 LEU A N 1
ATOM 715 C CA . LEU A 1 91 ? -6.963 -9.803 9.807 1.00 86.81 91 LEU A CA 1
ATOM 716 C C . LEU A 1 91 ? -6.191 -10.663 10.812 1.00 86.81 91 LEU A C 1
ATOM 718 O O . LEU A 1 91 ? -5.973 -10.203 11.931 1.00 86.81 91 LEU A O 1
ATOM 722 N N . ASP A 1 92 ? -5.720 -11.846 10.421 1.00 89.19 92 ASP A N 1
ATOM 723 C CA . ASP A 1 92 ? -4.901 -12.725 11.266 1.00 89.19 92 ASP A CA 1
ATOM 724 C C . ASP A 1 92 ? -3.630 -12.012 11.751 1.00 89.19 92 ASP A C 1
ATOM 726 O O . ASP A 1 92 ? -3.297 -12.046 12.937 1.00 89.19 92 ASP A O 1
ATOM 730 N N . VAL A 1 93 ? -2.953 -11.297 10.845 1.00 88.25 93 VAL A N 1
ATOM 731 C CA . VAL A 1 93 ? -1.741 -10.525 11.157 1.00 88.25 93 VAL A CA 1
ATOM 732 C C . VAL A 1 93 ? -2.040 -9.366 12.108 1.00 88.25 93 VAL A C 1
ATOM 734 O O . VAL A 1 93 ? -1.287 -9.142 13.052 1.00 88.25 93 VAL A O 1
ATOM 737 N N . VAL A 1 94 ? -3.130 -8.627 11.880 1.00 86.38 94 VAL A N 1
ATOM 738 C CA . VAL A 1 94 ? -3.473 -7.434 12.675 1.00 86.38 94 VAL A CA 1
ATOM 739 C C . VAL A 1 94 ? -4.022 -7.796 14.055 1.00 86.38 94 VAL A C 1
ATOM 741 O O . VAL A 1 94 ? -3.731 -7.113 15.033 1.00 86.38 94 VAL A O 1
ATOM 744 N N . THR A 1 95 ? -4.812 -8.864 14.153 1.00 83.56 95 THR A N 1
ATOM 745 C CA . THR A 1 95 ? -5.416 -9.311 15.418 1.00 83.56 95 THR A CA 1
ATOM 746 C C . THR A 1 95 ? -4.471 -10.162 16.263 1.00 83.56 95 THR A C 1
ATOM 748 O O . THR A 1 95 ? -4.771 -10.424 17.427 1.00 83.56 95 THR A O 1
ATOM 751 N N . GLY A 1 96 ? -3.336 -10.594 15.702 1.00 77.06 96 GLY A N 1
ATOM 752 C CA . GLY A 1 96 ? -2.409 -11.499 16.375 1.00 77.06 96 GLY A CA 1
ATOM 753 C C . GLY A 1 96 ? -3.009 -12.883 16.625 1.00 77.06 96 GLY A C 1
ATOM 754 O O . GLY A 1 96 ? -2.529 -13.601 17.505 1.00 77.06 96 GLY A O 1
ATOM 755 N N . ALA A 1 97 ? -4.062 -13.262 15.887 1.00 61.59 97 ALA A N 1
ATOM 756 C CA . ALA A 1 97 ? -4.637 -14.592 15.988 1.00 61.59 97 ALA A CA 1
ATOM 757 C C . ALA A 1 97 ? -3.544 -15.624 15.662 1.00 61.59 97 ALA A C 1
ATOM 759 O O . ALA A 1 97 ? -2.826 -15.466 14.666 1.00 61.59 97 ALA A O 1
ATOM 760 N N . PRO A 1 98 ? -3.362 -16.671 16.490 1.00 54.91 98 PRO A N 1
ATOM 761 C CA . PRO A 1 98 ? -2.338 -17.663 16.227 1.00 54.91 98 PRO A CA 1
ATOM 762 C C . PRO A 1 98 ? -2.634 -18.302 14.872 1.00 54.91 98 PRO A C 1
ATOM 764 O O . PRO A 1 98 ? -3.621 -19.020 14.711 1.00 54.91 98 PRO A O 1
ATOM 767 N N . SER A 1 99 ? -1.757 -18.046 13.899 1.00 57.31 99 SER A N 1
ATOM 768 C CA . SER A 1 99 ? -1.714 -18.762 12.627 1.00 57.31 99 SER A CA 1
ATOM 769 C C . SER A 1 99 ? -1.319 -20.210 12.909 1.00 57.31 99 SER A C 1
ATOM 771 O O . SER A 1 99 ? -0.170 -20.618 12.725 1.00 57.31 99 SER A O 1
ATOM 773 N N . ASN A 1 100 ? -2.265 -20.995 13.418 1.00 57.78 100 ASN A N 1
ATOM 774 C CA . ASN A 1 100 ? -2.090 -22.403 13.723 1.00 57.78 100 ASN A CA 1
ATOM 775 C C . ASN A 1 100 ? -2.064 -23.197 12.411 1.00 57.78 100 ASN A C 1
ATOM 777 O O . ASN A 1 100 ? -3.047 -23.847 12.066 1.00 57.78 100 ASN A O 1
ATOM 781 N N . ARG A 1 101 ? -0.988 -23.061 11.618 1.00 55.59 101 ARG A N 1
ATOM 782 C CA . ARG A 1 101 ? -0.683 -23.959 10.484 1.00 55.59 101 ARG A CA 1
ATOM 783 C C . ARG A 1 101 ? 0.672 -23.785 9.797 1.00 55.59 101 ARG A C 1
ATOM 785 O O . ARG A 1 101 ? 1.048 -24.672 9.042 1.00 55.59 101 ARG A O 1
ATOM 792 N N . LEU A 1 102 ? 1.438 -22.715 10.032 1.00 49.59 102 LEU A N 1
ATOM 793 C CA . LEU A 1 102 ? 2.680 -22.474 9.268 1.00 49.59 102 LEU A CA 1
ATOM 794 C C . LEU A 1 102 ? 3.953 -23.162 9.809 1.00 49.59 102 LEU A C 1
ATOM 796 O O . LEU A 1 102 ? 5.034 -22.940 9.268 1.00 49.59 102 LEU A O 1
ATOM 800 N N . LEU A 1 103 ? 3.851 -24.050 10.808 1.00 49.41 103 LEU A N 1
ATOM 801 C CA . LEU A 1 103 ? 4.981 -24.880 11.269 1.00 49.41 103 LEU A CA 1
ATOM 802 C C . LEU A 1 103 ? 4.759 -26.397 11.163 1.00 49.41 103 LEU A C 1
ATOM 804 O O . LEU A 1 103 ? 5.657 -27.160 11.517 1.00 49.41 103 LEU A O 1
ATOM 808 N N . GLU A 1 104 ? 3.646 -26.858 10.592 1.00 46.94 104 GLU A N 1
ATOM 809 C CA . GLU A 1 104 ? 3.505 -28.260 10.177 1.00 46.94 104 GLU A CA 1
ATOM 810 C C . GLU A 1 104 ? 4.279 -28.451 8.860 1.00 46.94 104 GLU A C 1
ATOM 812 O O . GLU A 1 104 ? 3.726 -28.444 7.762 1.00 46.94 104 GLU A O 1
ATOM 817 N N . ARG A 1 105 ? 5.612 -28.535 8.957 1.00 46.53 105 ARG A N 1
ATOM 818 C CA . ARG A 1 105 ? 6.492 -28.891 7.836 1.00 46.53 105 ARG A CA 1
ATOM 819 C C . ARG A 1 105 ? 6.298 -30.377 7.506 1.00 46.53 105 ARG A C 1
ATOM 821 O O . ARG A 1 105 ? 6.734 -31.204 8.311 1.00 46.53 105 ARG A O 1
ATOM 828 N N . PRO A 1 106 ? 5.782 -30.774 6.330 1.00 45.72 106 PRO A N 1
ATOM 829 C CA . PRO A 1 106 ? 5.886 -32.164 5.928 1.00 45.72 106 PRO A CA 1
ATOM 830 C C . PRO A 1 106 ? 7.337 -32.412 5.490 1.00 45.72 106 PRO A C 1
ATOM 832 O O . PRO A 1 106 ? 7.819 -31.794 4.542 1.00 45.72 106 PRO A O 1
ATOM 835 N N . GLY A 1 107 ? 8.058 -33.295 6.190 1.00 52.91 107 GLY A N 1
ATOM 836 C CA . GLY A 1 107 ? 9.294 -33.873 5.644 1.00 52.91 107 GLY A CA 1
ATOM 837 C C . GLY A 1 107 ? 10.566 -33.854 6.494 1.00 52.91 107 GLY A C 1
ATOM 838 O O . GLY A 1 107 ? 11.647 -34.001 5.922 1.00 52.91 107 GLY A O 1
ATOM 839 N N . ARG A 1 108 ? 10.515 -33.773 7.833 1.00 50.34 108 ARG A N 1
ATOM 840 C CA . ARG A 1 108 ? 11.649 -34.291 8.626 1.00 50.34 108 ARG A CA 1
ATOM 841 C C . ARG A 1 108 ? 11.624 -35.820 8.556 1.00 50.34 108 ARG A C 1
ATOM 843 O O . ARG A 1 108 ? 11.061 -36.487 9.414 1.00 50.34 108 ARG A O 1
ATOM 850 N N . ARG A 1 109 ? 12.244 -36.378 7.510 1.00 48.12 109 ARG A N 1
ATOM 851 C CA . ARG A 1 109 ? 12.728 -37.762 7.530 1.00 48.12 109 ARG A CA 1
ATOM 852 C C . ARG A 1 109 ? 13.627 -37.896 8.757 1.00 48.12 109 ARG A C 1
ATOM 854 O O . ARG A 1 109 ? 14.736 -37.370 8.775 1.00 48.12 109 ARG A O 1
ATOM 861 N N . THR A 1 110 ? 13.132 -38.566 9.788 1.00 46.00 110 THR A N 1
ATOM 862 C CA . THR A 1 110 ? 13.953 -39.085 10.877 1.00 46.00 110 THR A CA 1
ATOM 863 C C . THR A 1 110 ? 15.031 -39.963 10.255 1.00 46.00 110 THR A C 1
ATOM 865 O O . THR A 1 110 ? 14.724 -41.018 9.692 1.00 46.00 110 THR A O 1
ATOM 868 N N . LEU A 1 111 ? 16.283 -39.510 10.313 1.00 40.19 111 LEU A N 1
ATOM 869 C CA . LEU A 1 111 ? 17.430 -40.372 10.083 1.00 40.19 111 LEU A CA 1
ATOM 870 C C . LEU A 1 111 ? 17.366 -41.443 11.180 1.00 40.19 111 LEU A C 1
ATOM 872 O O . LEU A 1 111 ? 17.647 -41.164 12.342 1.00 40.19 111 LEU A O 1
ATOM 876 N N . HIS A 1 112 ? 16.907 -42.645 10.833 1.00 43.09 112 HIS A 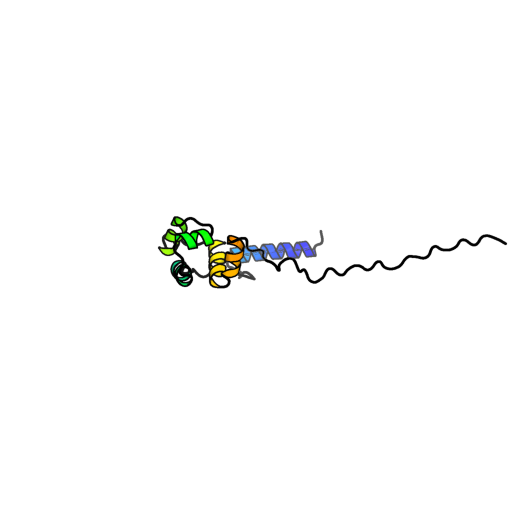N 1
ATOM 877 C CA . HIS A 1 112 ? 17.117 -43.803 11.692 1.00 43.09 112 HIS A CA 1
ATOM 878 C C . HIS A 1 112 ? 18.631 -44.013 11.825 1.00 43.09 112 HIS A C 1
ATOM 880 O O . HIS A 1 112 ? 19.339 -43.906 10.815 1.00 43.09 112 HIS A O 1
ATOM 886 N N . PRO A 1 113 ? 19.146 -44.322 13.025 1.00 40.59 113 PRO A N 1
ATOM 887 C CA . PRO A 1 113 ? 20.551 -44.643 13.188 1.00 40.59 113 PRO A CA 1
ATOM 888 C C . PRO A 1 113 ? 20.812 -45.962 12.457 1.00 40.59 113 PRO A C 1
ATOM 890 O O . PRO A 1 113 ? 20.354 -47.028 12.869 1.00 40.59 113 PRO A O 1
ATOM 893 N N . ARG A 1 114 ? 21.517 -45.898 11.324 1.00 46.34 114 ARG A N 1
ATOM 894 C CA . ARG A 1 114 ? 22.053 -47.101 10.690 1.00 46.34 114 ARG A CA 1
ATOM 895 C C . ARG A 1 114 ? 23.142 -47.659 11.600 1.00 46.34 114 ARG A C 1
ATOM 897 O O . ARG A 1 114 ? 24.204 -47.065 11.709 1.00 46.34 114 ARG A O 1
ATOM 904 N N . GLY A 1 115 ? 22.816 -48.791 12.220 1.00 42.50 115 GLY A N 1
ATOM 905 C CA . GLY A 1 115 ? 23.672 -49.969 12.337 1.00 42.50 115 GLY A CA 1
ATOM 906 C C . GLY A 1 115 ? 25.054 -49.754 12.940 1.00 42.50 115 GLY A C 1
ATOM 907 O O . GLY A 1 115 ? 25.973 -49.288 12.275 1.00 42.50 115 GLY A O 1
ATOM 908 N N . ALA A 1 116 ? 25.199 -50.222 14.177 1.00 44.50 116 ALA A N 1
ATOM 909 C CA . ALA A 1 116 ? 26.474 -50.548 14.786 1.00 44.50 116 ALA A CA 1
ATOM 910 C C . ALA A 1 116 ? 27.370 -51.353 13.825 1.00 44.50 116 ALA A C 1
ATOM 912 O O . ALA A 1 116 ? 26.960 -52.378 13.279 1.00 44.50 116 ALA A O 1
ATOM 913 N N . VAL A 1 117 ? 28.609 -50.894 13.661 1.00 48.06 117 VAL A N 1
ATOM 914 C CA . VAL A 1 117 ? 29.706 -51.694 13.114 1.00 48.06 117 VAL A CA 1
ATOM 915 C C . VAL A 1 117 ? 30.132 -52.668 14.219 1.00 48.06 117 VAL A C 1
ATOM 917 O O . VAL A 1 117 ? 30.478 -52.204 15.308 1.00 48.06 117 VAL A O 1
ATOM 920 N N . PRO A 1 118 ? 30.098 -53.996 14.015 1.00 41.03 118 PRO A N 1
ATOM 921 C CA . PRO A 1 118 ? 30.596 -54.916 15.022 1.00 41.03 118 PRO A CA 1
ATOM 922 C C . PRO A 1 118 ? 32.123 -54.827 15.090 1.00 41.03 118 PRO A C 1
ATOM 924 O O . PRO A 1 118 ? 32.821 -54.909 14.080 1.00 41.03 118 PRO A O 1
ATOM 927 N N . ALA A 1 119 ? 32.626 -54.663 16.312 1.00 47.59 119 ALA A N 1
ATOM 928 C CA . ALA A 1 119 ? 34.036 -54.747 16.647 1.00 47.59 119 ALA A CA 1
ATOM 929 C C . ALA A 1 119 ? 34.604 -56.113 16.225 1.00 47.59 119 ALA A C 1
ATOM 931 O O . ALA A 1 119 ? 34.120 -57.163 16.658 1.00 47.59 119 ALA A O 1
ATOM 932 N N . GLY A 1 120 ? 35.640 -56.090 15.385 1.00 40.75 120 GLY A N 1
ATOM 933 C CA . GLY A 1 120 ? 36.434 -57.266 15.053 1.00 40.75 120 GLY A CA 1
ATOM 934 C C . GLY A 1 120 ? 37.080 -57.834 16.313 1.00 40.75 120 GLY A C 1
ATOM 935 O O . GLY A 1 120 ? 37.800 -57.136 17.028 1.00 40.75 120 GLY A O 1
ATOM 936 N N . ARG A 1 121 ? 36.788 -59.103 16.604 1.00 48.47 121 ARG A N 1
ATOM 937 C CA . ARG A 1 121 ? 37.417 -59.849 17.691 1.00 48.47 121 ARG A CA 1
ATOM 938 C C . ARG A 1 121 ? 38.867 -60.152 17.333 1.00 48.47 121 ARG A C 1
ATOM 940 O O . ARG A 1 121 ? 39.146 -60.802 16.332 1.00 48.47 121 ARG A O 1
ATOM 947 N N . SER A 1 122 ? 39.750 -59.711 18.218 1.00 46.69 122 SER A N 1
ATO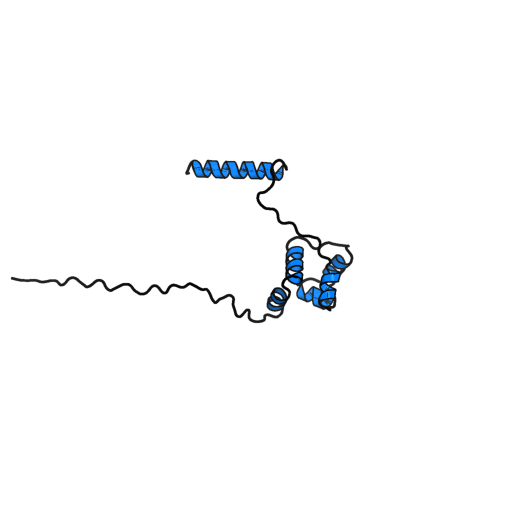M 948 C CA . SER A 1 122 ? 41.074 -60.278 18.435 1.00 46.69 122 SER A CA 1
ATOM 949 C C . SER A 1 122 ? 40.947 -61.764 18.784 1.00 46.69 122 SER A C 1
ATOM 951 O O . SER A 1 122 ? 40.243 -62.123 19.730 1.00 46.69 122 SER A O 1
ATOM 953 N N . THR A 1 123 ? 41.628 -62.624 18.032 1.00 49.41 123 THR A N 1
ATOM 954 C CA . THR A 1 123 ? 41.978 -63.980 18.462 1.00 49.41 123 THR A CA 1
ATOM 955 C C . THR A 1 123 ? 43.493 -64.072 18.509 1.00 49.41 123 THR A C 1
ATOM 957 O O . THR A 1 123 ? 44.154 -64.094 17.473 1.00 49.41 123 THR A O 1
ATOM 960 N N . ALA A 1 124 ? 44.027 -64.108 19.726 1.00 44.84 124 ALA A N 1
ATOM 961 C CA . ALA A 1 124 ? 45.388 -64.522 20.010 1.00 44.84 124 ALA A CA 1
ATOM 962 C C . ALA A 1 124 ? 45.432 -66.049 20.205 1.00 44.84 124 ALA A C 1
ATOM 964 O O . ALA A 1 124 ? 44.585 -66.598 20.908 1.00 44.84 124 ALA A O 1
ATOM 965 N N . GLY A 1 125 ? 46.463 -66.686 19.642 1.00 47.25 125 GLY A N 1
ATOM 966 C CA . GLY A 1 125 ? 47.110 -67.870 20.213 1.00 47.25 125 GLY A CA 1
ATOM 967 C C . GLY A 1 125 ? 46.694 -69.241 19.676 1.00 47.25 125 GLY A C 1
ATOM 968 O O . GLY A 1 125 ? 45.701 -69.814 20.123 1.00 47.25 125 GLY A O 1
ATOM 969 N N . ARG A 1 126 ? 47.568 -69.841 18.861 1.00 48.50 126 ARG A N 1
ATOM 970 C CA . ARG A 1 126 ? 48.341 -71.013 19.295 1.00 48.50 126 ARG A CA 1
ATOM 971 C C . ARG A 1 126 ? 49.652 -71.106 18.521 1.00 48.50 126 ARG A C 1
ATOM 973 O O . ARG A 1 126 ? 49.630 -70.755 17.323 1.00 48.50 126 ARG A O 1
#

Sequence (126 aa):
MKDDLFAELLESVRQGGAILRGKRRPSRAFRFDEPDVRALRESYGLSQAKFAALMGISPGTLRNWEQGRRRPEGSARVLLGVVERHPQAVLDVVTGAPSNRLLERPGRRTLHPRGAVPAGRSTAGR

Secondary structure (DSSP, 8-state):
--HHHHHHHHHHHHHHHHHHTTSS--S---------HHHHHHHTT--HHHHHHHTTS-HHHHHHHHTTSS---THHHHHHHHHHH-HHHHHHHHHT---TTTT--TT---------PPPPPP----

Foldseek 3Di:
DPVVVVVVVVVVVVQVVCCVVVNDPDPDDDDFDFDLLVVLCVVVVDDLCRVCLLLVHDSVVSVCCNVVVDGDDDVSSVVSVCCNPPVVVSVCVSVVPPPPPPPPDPDPPPPDDPDDDDDDDDDDDD

Radius of gyration: 28.65 Å; chains: 1; bounding box: 67×84×47 Å

pLDDT: mean 81.63, std 19.62, range [40.19, 98.38]